Protein AF-A0A6L5FAE8-F1 (afdb_monomer_lite)

pLDDT: mean 90.57, std 11.27, range [51.53, 98.5]

Foldseek 3Di:
DPLFWADPDVVVLVCQLVVQLCVQAVVCCVPVVVDGDDPVVSVVSNVVSVVVSCVVITDDPDD

Radius of gyration: 14.44 Å; chains: 1; bounding box: 32×24×37 Å

Sequence (63 aa):
AAGTANVDDPDVAAAQFLGMIATVIFWPRLVHGNWSLNEEETLQVVDEAARTMVARYGERMSI

Secondary structure (DSSP, 8-state):
--SSB--S-HHHHHHHHHHHHIIIIIHHHHHSTT----HHHHHHHHHHHHHHHHHHHB-----

Structure (mmCIF, N/CA/C/O backbone):
data_AF-A0A6L5FAE8-F1
#
_entry.id   AF-A0A6L5FAE8-F1
#
loop_
_atom_site.group_PDB
_atom_site.id
_atom_site.type_symbol
_atom_site.label_atom_id
_atom_site.label_alt_id
_atom_site.label_comp_id
_atom_site.label_asym_id
_atom_site.label_entity_id
_atom_site.label_seq_id
_atom_site.pdbx_PDB_ins_code
_atom_site.Cartn_x
_atom_site.Cartn_y
_atom_site.Cartn_z
_atom_site.occupancy
_atom_site.B_iso_or_equiv
_atom_site.auth_seq_id
_atom_site.auth_comp_id
_atom_site.auth_asym_id
_atom_site.auth_atom_id
_atom_site.pdbx_PDB_model_num
ATOM 1 N N . ALA A 1 1 ? -5.710 -6.355 19.616 1.00 53.59 1 ALA A N 1
ATOM 2 C CA . ALA A 1 1 ? -5.487 -5.408 18.503 1.00 53.59 1 ALA A CA 1
ATOM 3 C C . ALA A 1 1 ? -5.466 -3.989 19.066 1.00 53.59 1 ALA A C 1
ATOM 5 O O . ALA A 1 1 ? -6.176 -3.752 20.033 1.00 53.59 1 ALA A O 1
ATOM 6 N N . ALA A 1 2 ? -4.653 -3.080 18.516 1.00 67.25 2 ALA A N 1
ATOM 7 C CA . ALA A 1 2 ? -4.473 -1.719 19.049 1.00 67.25 2 ALA A CA 1
ATOM 8 C C . ALA A 1 2 ? -5.639 -0.747 18.748 1.00 67.25 2 ALA A C 1
ATOM 10 O O . ALA A 1 2 ? -5.596 0.390 19.198 1.00 67.25 2 ALA A O 1
ATOM 11 N N . GLY A 1 3 ? -6.671 -1.175 18.002 1.00 66.88 3 GLY A N 1
ATOM 12 C CA . GLY A 1 3 ? -7.854 -0.355 17.692 1.00 66.88 3 GLY A CA 1
ATOM 13 C C . GLY A 1 3 ? -7.595 0.802 16.721 1.00 66.88 3 GLY A C 1
ATOM 14 O O . GLY A 1 3 ? -8.384 1.732 16.653 1.00 66.88 3 GLY A O 1
ATOM 15 N N . THR A 1 4 ? -6.478 0.775 15.992 1.00 78.50 4 THR A N 1
ATOM 16 C CA . THR A 1 4 ? -6.041 1.868 15.107 1.00 78.50 4 THR A CA 1
ATOM 17 C C . THR A 1 4 ? -6.514 1.715 13.659 1.00 78.50 4 THR A C 1
ATOM 19 O O . THR A 1 4 ? -6.311 2.622 12.855 1.00 78.50 4 THR A O 1
ATOM 22 N N . ALA A 1 5 ? -7.100 0.569 13.304 1.00 84.12 5 ALA A N 1
ATOM 23 C CA . ALA A 1 5 ? -7.593 0.281 11.964 1.00 84.12 5 ALA A CA 1
ATOM 24 C C . ALA A 1 5 ? -8.803 -0.661 12.014 1.00 84.12 5 ALA A C 1
ATOM 26 O O . ALA A 1 5 ? -8.802 -1.629 12.780 1.00 84.12 5 ALA A O 1
ATOM 27 N N . ASN A 1 6 ? -9.786 -0.376 11.164 1.00 90.31 6 ASN A N 1
ATOM 28 C CA . ASN A 1 6 ? -10.950 -1.192 10.880 1.00 90.31 6 ASN A CA 1
ATOM 29 C C . ASN A 1 6 ? -10.724 -1.933 9.562 1.00 90.31 6 ASN A C 1
ATOM 31 O O . ASN A 1 6 ? -10.799 -1.340 8.485 1.00 90.31 6 ASN A O 1
ATOM 35 N N . VAL A 1 7 ? -10.375 -3.213 9.647 1.00 92.12 7 VAL A N 1
ATOM 36 C CA . VAL A 1 7 ? -10.086 -4.049 8.480 1.00 92.12 7 VAL A CA 1
ATOM 37 C C . VAL A 1 7 ? -10.865 -5.346 8.620 1.00 92.12 7 VAL A C 1
ATOM 39 O O . VAL A 1 7 ? -10.500 -6.195 9.432 1.00 92.12 7 VAL A O 1
ATOM 42 N N . ASP A 1 8 ? -11.917 -5.493 7.817 1.00 91.38 8 ASP A N 1
ATOM 43 C CA . ASP A 1 8 ? -12.767 -6.690 7.819 1.00 91.38 8 ASP A CA 1
ATOM 44 C C . ASP A 1 8 ? -12.028 -7.925 7.279 1.00 91.38 8 ASP A C 1
ATOM 46 O O . ASP A 1 8 ? -12.146 -9.017 7.832 1.00 91.38 8 ASP A O 1
ATOM 50 N N . ASP A 1 9 ? -11.239 -7.742 6.214 1.00 94.81 9 ASP A N 1
ATOM 51 C CA . ASP A 1 9 ? -10.433 -8.790 5.580 1.00 94.81 9 ASP A CA 1
ATOM 52 C C . ASP A 1 9 ? -8.974 -8.311 5.420 1.00 94.81 9 ASP A C 1
ATOM 54 O O . ASP A 1 9 ? -8.669 -7.494 4.536 1.00 94.81 9 ASP A O 1
ATOM 58 N N . PRO A 1 10 ? -8.055 -8.772 6.289 1.00 93.19 10 PRO A N 1
ATOM 59 C CA . PRO A 1 10 ? -6.666 -8.334 6.269 1.00 93.19 10 PRO A CA 1
ATOM 60 C C . PRO A 1 10 ? -5.892 -8.834 5.047 1.00 93.19 10 PRO A C 1
ATOM 62 O O . PRO A 1 10 ? -4.975 -8.138 4.607 1.00 93.19 10 PRO A O 1
ATOM 65 N N . ASP A 1 11 ? -6.261 -9.977 4.468 1.00 96.75 11 ASP A N 1
ATOM 66 C CA . ASP A 1 11 ? -5.585 -10.518 3.287 1.00 96.75 11 ASP A CA 1
ATOM 67 C C . ASP A 1 11 ? -5.902 -9.651 2.063 1.00 96.75 11 ASP A C 1
ATOM 69 O O . ASP A 1 11 ? -5.011 -9.263 1.298 1.00 96.75 11 ASP A O 1
ATOM 73 N N . VAL A 1 12 ? -7.165 -9.244 1.931 1.00 97.25 12 VAL A N 1
ATOM 74 C CA . VAL A 1 12 ? -7.615 -8.314 0.889 1.00 97.25 12 VAL A CA 1
ATOM 75 C C . VAL A 1 12 ? -7.003 -6.923 1.077 1.00 97.25 12 VAL A C 1
ATOM 77 O O . VAL A 1 12 ? -6.598 -6.289 0.096 1.00 97.25 12 VAL A O 1
ATOM 80 N N . ALA A 1 13 ? -6.895 -6.432 2.313 1.00 96.62 13 ALA A N 1
ATOM 81 C CA . ALA A 1 13 ? -6.243 -5.155 2.601 1.00 96.62 13 ALA A CA 1
ATOM 82 C C . ALA A 1 13 ? -4.738 -5.187 2.275 1.00 96.62 13 ALA A C 1
ATOM 84 O O . ALA A 1 13 ? -4.220 -4.262 1.642 1.00 96.62 13 ALA A O 1
ATOM 85 N N . ALA A 1 14 ? -4.042 -6.267 2.637 1.00 96.81 14 ALA A N 1
ATOM 86 C CA . ALA A 1 14 ? -2.625 -6.445 2.338 1.00 96.81 14 ALA A CA 1
ATOM 87 C C . ALA A 1 14 ? -2.367 -6.510 0.826 1.00 96.81 14 ALA A C 1
ATOM 89 O O . ALA A 1 14 ? -1.476 -5.819 0.322 1.00 96.81 14 ALA A O 1
ATOM 90 N N . ALA A 1 15 ? -3.178 -7.274 0.088 1.00 98.06 15 ALA A N 1
ATOM 91 C CA . ALA A 1 15 ? -3.069 -7.380 -1.364 1.00 98.06 15 ALA A CA 1
ATOM 92 C C . ALA A 1 15 ? -3.275 -6.027 -2.064 1.00 98.06 15 ALA A C 1
ATOM 94 O O . ALA A 1 15 ? -2.548 -5.705 -3.002 1.00 98.06 15 ALA A O 1
ATOM 95 N N . GLN A 1 16 ? -4.214 -5.201 -1.590 1.00 97.50 16 GLN A N 1
ATOM 96 C CA . GLN A 1 16 ? -4.417 -3.849 -2.120 1.00 97.50 16 GLN A CA 1
ATOM 97 C C . GLN A 1 16 ? -3.203 -2.947 -1.888 1.00 97.50 16 GLN A C 1
ATOM 99 O O . GLN A 1 16 ? -2.757 -2.273 -2.817 1.00 97.50 16 GLN A O 1
ATOM 104 N N . PHE A 1 17 ? -2.648 -2.946 -0.674 1.00 98.00 17 PHE A N 1
ATOM 105 C CA . PHE A 1 17 ? -1.477 -2.132 -0.349 1.00 98.00 17 PHE A CA 1
ATOM 106 C C . PHE A 1 17 ? -0.263 -2.517 -1.199 1.00 98.00 17 PHE A C 1
ATOM 108 O O . PHE A 1 17 ? 0.341 -1.671 -1.862 1.00 98.00 17 PHE A O 1
ATOM 115 N N . LEU A 1 18 ? 0.042 -3.815 -1.242 1.00 97.94 18 LEU A N 1
ATOM 116 C CA . LEU A 1 18 ? 1.131 -4.358 -2.048 1.00 97.94 18 LEU A CA 1
ATOM 117 C C . LEU A 1 18 ? 0.890 -4.138 -3.541 1.00 97.94 18 LEU A C 1
ATOM 119 O O . LEU A 1 18 ? 1.834 -3.828 -4.258 1.00 97.94 18 LEU A O 1
ATOM 123 N N . GLY A 1 19 ? -0.354 -4.240 -4.012 1.00 98.00 19 GLY A N 1
ATOM 124 C CA . GLY A 1 19 ? -0.719 -3.990 -5.403 1.00 98.00 19 GLY A CA 1
ATOM 125 C C . GLY A 1 19 ? -0.424 -2.556 -5.846 1.00 98.00 19 GLY A C 1
ATOM 126 O O . GLY A 1 19 ? 0.156 -2.360 -6.917 1.00 98.00 19 GLY A O 1
ATOM 127 N N . MET A 1 20 ? -0.745 -1.559 -5.012 1.00 98.50 20 MET A N 1
ATOM 128 C CA . MET A 1 20 ? -0.423 -0.151 -5.292 1.00 98.50 20 MET A CA 1
ATOM 129 C C . MET A 1 20 ? 1.092 0.059 -5.436 1.00 98.50 20 MET A C 1
ATOM 131 O O . MET A 1 20 ? 1.543 0.635 -6.424 1.00 98.50 20 MET A O 1
ATOM 135 N N . ILE A 1 21 ? 1.883 -0.483 -4.505 1.00 98.12 21 ILE A N 1
ATOM 136 C CA . ILE A 1 21 ? 3.353 -0.382 -4.523 1.00 98.12 21 ILE A CA 1
ATOM 137 C C . ILE A 1 21 ? 3.943 -1.139 -5.722 1.00 98.12 21 ILE A C 1
ATOM 139 O O . ILE A 1 21 ? 4.779 -0.614 -6.463 1.00 98.12 21 ILE A O 1
ATOM 143 N N . ALA A 1 22 ? 3.508 -2.381 -5.941 1.00 97.06 22 ALA A N 1
ATOM 144 C CA . ALA A 1 22 ? 4.057 -3.261 -6.964 1.00 97.06 22 ALA A CA 1
ATOM 145 C C . ALA A 1 22 ? 3.826 -2.726 -8.381 1.00 97.06 22 ALA A C 1
ATOM 147 O O . ALA A 1 22 ? 4.689 -2.898 -9.243 1.00 97.06 22 ALA A O 1
ATOM 148 N N . THR A 1 23 ? 2.700 -2.045 -8.606 1.00 95.69 23 THR A N 1
ATOM 149 C CA . THR A 1 23 ? 2.364 -1.407 -9.888 1.00 95.69 23 THR A CA 1
ATOM 150 C C . THR A 1 23 ? 3.413 -0.382 -10.319 1.00 95.69 23 THR A C 1
ATOM 152 O O . THR A 1 23 ? 3.706 -0.283 -11.507 1.00 95.69 23 THR A O 1
ATOM 155 N N . VAL A 1 24 ? 4.018 0.338 -9.372 1.00 95.31 24 VAL A N 1
ATOM 156 C CA . VAL A 1 24 ? 4.950 1.438 -9.669 1.00 95.31 24 VAL A CA 1
ATOM 157 C C . VAL A 1 24 ? 6.416 1.029 -9.503 1.00 95.31 24 VAL A C 1
ATOM 159 O O . VAL A 1 24 ? 7.273 1.481 -10.257 1.00 95.31 24 VAL A O 1
ATOM 162 N N . ILE A 1 25 ? 6.730 0.162 -8.537 1.00 94.62 25 ILE A N 1
ATOM 163 C CA . ILE A 1 25 ? 8.122 -0.183 -8.205 1.00 94.62 25 ILE A CA 1
ATOM 164 C C . ILE A 1 25 ? 8.507 -1.548 -8.773 1.00 94.62 25 ILE A C 1
ATOM 166 O O . ILE A 1 25 ? 9.508 -1.676 -9.480 1.00 94.62 25 ILE A O 1
ATOM 170 N N . PHE A 1 26 ? 7.734 -2.583 -8.440 1.00 93.19 26 PHE A N 1
ATOM 171 C CA . PHE A 1 26 ? 8.116 -3.968 -8.710 1.00 93.19 26 PHE A CA 1
ATOM 172 C C . PHE A 1 26 ? 8.031 -4.308 -10.198 1.00 93.19 26 PHE A C 1
ATOM 174 O O . PHE A 1 26 ? 9.027 -4.730 -10.786 1.00 93.19 26 PHE A O 1
ATOM 181 N N . TRP A 1 27 ? 6.863 -4.108 -10.818 1.00 93.44 27 TRP A N 1
ATOM 182 C CA . TRP A 1 27 ? 6.658 -4.489 -12.215 1.00 93.44 27 TRP A CA 1
ATOM 183 C C . TRP A 1 27 ? 7.569 -3.718 -13.174 1.00 93.44 27 TRP A C 1
ATOM 185 O O . TRP A 1 27 ? 8.189 -4.365 -14.019 1.00 93.44 27 TRP A O 1
ATOM 195 N N . PRO A 1 28 ? 7.754 -2.390 -13.042 1.00 91.62 28 PRO A N 1
ATOM 196 C CA . PRO A 1 28 ? 8.673 -1.670 -13.915 1.00 91.62 28 PRO A CA 1
ATOM 197 C C . PRO A 1 28 ? 10.130 -2.114 -13.772 1.00 91.62 28 PRO A C 1
ATOM 199 O O . PRO A 1 28 ? 10.788 -2.288 -14.791 1.00 91.62 28 PRO A O 1
ATOM 202 N N . ARG A 1 29 ? 10.627 -2.385 -12.552 1.00 89.69 29 ARG A N 1
ATOM 203 C CA . ARG A 1 29 ? 11.974 -2.961 -12.371 1.00 89.69 29 ARG A CA 1
ATOM 204 C C . ARG A 1 29 ? 12.100 -4.344 -13.003 1.00 89.69 29 ARG A C 1
ATOM 206 O O . ARG A 1 29 ? 13.145 -4.668 -13.556 1.00 89.69 29 ARG A O 1
ATOM 213 N N . LEU A 1 30 ? 11.053 -5.165 -12.915 1.00 9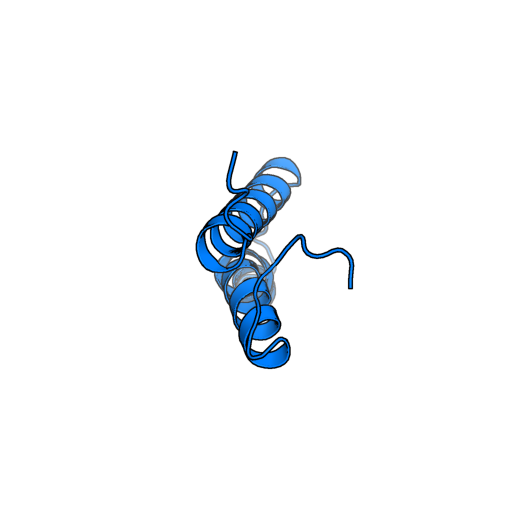1.25 30 LEU A N 1
ATOM 214 C CA . LEU A 1 30 ? 11.053 -6.510 -13.486 1.00 91.25 30 LEU A CA 1
ATOM 215 C C . LEU A 1 30 ? 11.046 -6.486 -15.024 1.00 91.25 30 LEU A C 1
ATOM 217 O O . LEU A 1 30 ? 11.742 -7.279 -15.652 1.00 91.25 30 LEU A O 1
ATOM 221 N N . VAL A 1 31 ? 10.260 -5.592 -15.628 1.00 92.75 31 VAL A N 1
ATOM 222 C CA . VAL A 1 31 ? 10.058 -5.514 -17.087 1.00 92.75 31 VAL A CA 1
ATOM 223 C C . VAL A 1 31 ? 11.124 -4.655 -17.774 1.00 92.75 31 VAL A C 1
ATOM 225 O O . VAL A 1 31 ? 11.566 -4.970 -18.878 1.00 92.75 31 VAL A O 1
ATOM 228 N N . HIS A 1 32 ? 11.570 -3.583 -17.123 1.00 87.19 32 HIS A N 1
ATOM 229 C CA . HIS A 1 32 ? 12.549 -2.629 -17.633 1.00 87.19 32 HIS A CA 1
ATOM 230 C C . HIS A 1 32 ? 13.761 -2.579 -16.698 1.00 87.19 32 HIS A C 1
ATOM 232 O O . HIS A 1 32 ? 13.963 -1.606 -15.984 1.00 87.19 32 HIS A O 1
ATOM 238 N N . GLY A 1 33 ? 14.595 -3.625 -16.727 1.00 79.25 33 GLY A N 1
ATOM 239 C CA . GLY A 1 33 ? 15.676 -3.854 -15.751 1.00 79.25 33 GLY A CA 1
ATOM 240 C C . GLY A 1 33 ? 16.714 -2.735 -15.572 1.00 79.25 33 GLY A C 1
ATOM 241 O O . GLY A 1 33 ? 17.408 -2.716 -14.561 1.00 79.25 33 GLY A O 1
ATOM 242 N N . ASN A 1 34 ? 16.804 -1.782 -16.504 1.00 84.75 34 ASN A N 1
ATOM 243 C CA . ASN A 1 34 ? 17.698 -0.621 -16.390 1.00 84.75 34 ASN A CA 1
ATOM 244 C C . ASN A 1 34 ? 17.003 0.627 -15.818 1.00 84.75 34 ASN A C 1
ATOM 246 O O . ASN A 1 34 ? 17.625 1.684 -15.721 1.00 84.75 34 ASN A O 1
ATOM 250 N N . TRP A 1 35 ? 15.717 0.531 -15.484 1.00 86.50 35 TRP A N 1
ATOM 251 C CA . TRP A 1 35 ? 14.918 1.615 -14.938 1.00 86.50 35 TRP A CA 1
ATOM 252 C C . TRP A 1 35 ? 14.529 1.311 -13.494 1.00 86.50 35 TRP A C 1
ATOM 254 O O . TRP A 1 35 ? 14.046 0.228 -13.158 1.00 86.50 35 TRP A O 1
ATOM 264 N N . SER A 1 36 ? 14.709 2.300 -12.629 1.00 89.06 36 SER A N 1
ATOM 265 C CA . SER A 1 36 ? 14.227 2.250 -11.260 1.00 89.06 36 SER A CA 1
ATOM 266 C C . SER A 1 36 ? 14.034 3.646 -10.710 1.00 89.06 36 SER A C 1
ATOM 268 O O . SER A 1 36 ? 14.843 4.527 -10.995 1.00 89.06 36 SER A O 1
ATOM 270 N N . LEU A 1 37 ? 13.043 3.792 -9.837 1.00 92.94 37 LEU A N 1
ATOM 271 C CA . LEU A 1 37 ? 12.952 4.939 -8.947 1.00 92.94 37 LEU A CA 1
ATOM 272 C C . LEU A 1 37 ? 14.186 5.033 -8.046 1.00 92.94 37 LEU A C 1
ATOM 274 O O . LEU A 1 37 ? 14.775 4.010 -7.661 1.00 92.94 37 LEU A O 1
ATOM 278 N N . ASN A 1 38 ? 14.546 6.265 -7.702 1.00 95.69 38 ASN A N 1
ATOM 279 C CA . ASN A 1 38 ? 15.491 6.544 -6.634 1.00 95.69 38 ASN A CA 1
ATOM 280 C C . ASN A 1 38 ? 14.836 6.318 -5.252 1.00 95.69 38 ASN A C 1
ATOM 282 O O . ASN A 1 38 ? 13.674 5.914 -5.142 1.00 95.69 38 ASN A O 1
ATOM 286 N N . GLU A 1 39 ? 15.603 6.516 -4.183 1.00 96.12 39 GLU A N 1
ATOM 287 C CA . GLU A 1 39 ? 15.139 6.263 -2.815 1.00 96.12 39 GLU A CA 1
ATOM 288 C C . GLU A 1 39 ? 14.003 7.202 -2.381 1.00 96.12 39 GLU A C 1
ATOM 290 O O . GLU A 1 39 ? 13.020 6.737 -1.807 1.00 96.12 39 GLU A O 1
ATOM 295 N N . GLU A 1 40 ? 14.090 8.493 -2.707 1.00 98.12 40 GLU A N 1
ATOM 296 C CA . GLU A 1 40 ? 13.066 9.492 -2.378 1.00 98.12 40 GLU A CA 1
ATOM 297 C C . GLU A 1 40 ? 11.744 9.186 -3.091 1.00 98.12 40 GLU A C 1
ATOM 299 O O . GLU A 1 40 ? 10.689 9.128 -2.463 1.00 98.12 40 GLU A O 1
ATOM 304 N N . GLU A 1 41 ? 11.811 8.885 -4.387 1.00 97.69 41 GLU A N 1
ATOM 305 C CA . GLU A 1 41 ? 10.649 8.494 -5.188 1.00 97.69 41 GLU A CA 1
ATOM 306 C C . GLU A 1 41 ? 10.030 7.180 -4.681 1.00 97.69 41 GLU A C 1
ATOM 308 O O . GLU A 1 41 ? 8.808 7.034 -4.622 1.00 97.69 41 GLU A O 1
ATOM 313 N N . THR A 1 42 ? 10.863 6.220 -4.267 1.00 97.31 42 THR A N 1
ATOM 314 C CA . THR A 1 42 ? 10.398 4.959 -3.670 1.00 97.31 42 THR A CA 1
ATOM 315 C C . THR A 1 42 ? 9.646 5.218 -2.363 1.00 97.31 42 THR A C 1
ATOM 317 O O . THR A 1 42 ? 8.564 4.664 -2.159 1.00 97.31 42 THR A O 1
ATOM 320 N N . LEU A 1 43 ? 10.191 6.068 -1.488 1.00 98.00 43 LEU A N 1
ATOM 321 C CA . LEU A 1 43 ? 9.550 6.448 -0.229 1.00 98.00 43 LEU A CA 1
ATOM 322 C C . LEU A 1 43 ? 8.225 7.170 -0.468 1.00 98.00 43 LEU A C 1
ATOM 324 O O . LEU A 1 43 ? 7.248 6.869 0.217 1.00 98.00 43 LEU A O 1
ATOM 328 N N . GLN A 1 44 ? 8.166 8.058 -1.460 1.00 98.25 44 GLN A N 1
ATOM 329 C CA . GLN A 1 44 ? 6.936 8.757 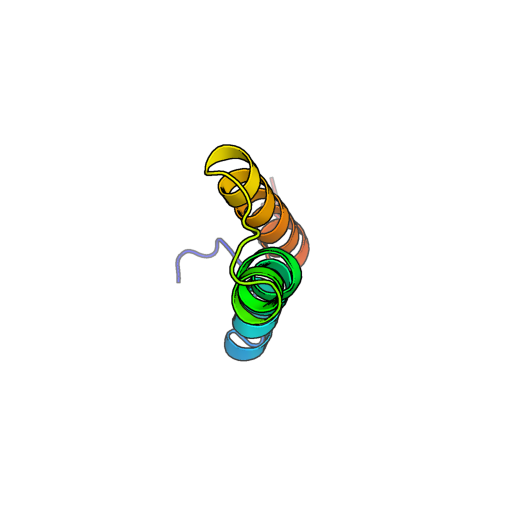-1.816 1.00 98.25 44 GLN A CA 1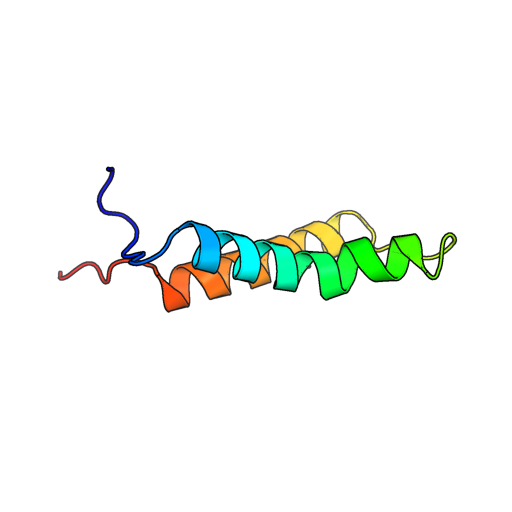
ATOM 330 C C . GLN A 1 44 ? 5.825 7.779 -2.222 1.00 98.25 44 GLN A C 1
ATOM 332 O O . GLN A 1 44 ? 4.716 7.867 -1.698 1.00 98.25 44 GLN A O 1
ATOM 337 N N . VAL A 1 45 ? 6.117 6.809 -3.096 1.00 98.12 45 VAL A N 1
ATOM 338 C CA . VAL A 1 45 ? 5.130 5.799 -3.522 1.00 98.12 45 VAL A CA 1
ATOM 339 C C . VAL A 1 45 ? 4.603 4.993 -2.333 1.00 98.12 45 VAL A C 1
ATOM 341 O O . VAL A 1 45 ? 3.401 4.733 -2.233 1.00 98.12 45 VAL A O 1
ATOM 344 N N . VAL A 1 46 ? 5.488 4.594 -1.415 1.00 98.00 46 VAL A N 1
ATOM 345 C CA . VAL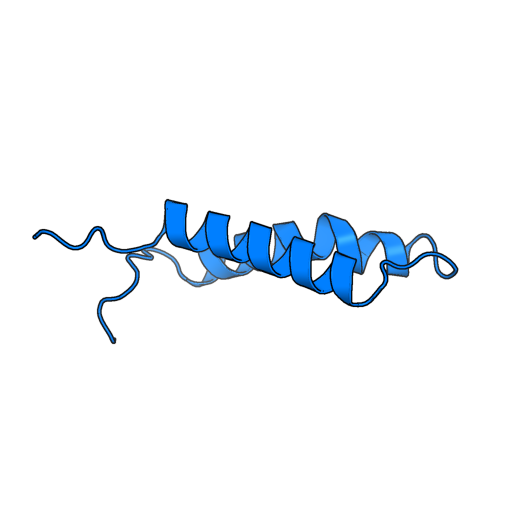 A 1 46 ? 5.093 3.850 -0.211 1.00 98.00 46 VAL A CA 1
ATOM 346 C C . VAL A 1 46 ? 4.231 4.716 0.713 1.00 98.00 46 VAL A C 1
ATOM 348 O O . VAL A 1 46 ? 3.219 4.227 1.218 1.00 98.00 46 VAL A O 1
ATOM 351 N N . ASP A 1 47 ? 4.583 5.989 0.908 1.00 98.50 47 ASP A N 1
ATOM 352 C CA . ASP A 1 47 ? 3.822 6.922 1.747 1.00 98.50 47 ASP A CA 1
ATOM 353 C C . ASP A 1 47 ? 2.428 7.203 1.168 1.00 98.50 47 ASP A C 1
ATOM 355 O O . ASP A 1 47 ? 1.431 7.152 1.885 1.00 98.50 47 ASP A O 1
ATOM 359 N N . GLU A 1 48 ? 2.310 7.413 -0.142 1.00 98.44 48 GLU A N 1
ATOM 360 C CA . GLU A 1 48 ? 1.016 7.600 -0.810 1.00 98.44 48 GLU A CA 1
ATOM 361 C C . GLU A 1 48 ? 0.119 6.359 -0.691 1.00 98.44 48 GLU A C 1
ATOM 363 O O . GLU A 1 48 ? -1.076 6.463 -0.374 1.00 98.44 48 GLU A O 1
ATOM 368 N N . ALA A 1 49 ? 0.695 5.167 -0.872 1.00 98.44 49 ALA A N 1
ATOM 369 C CA . ALA A 1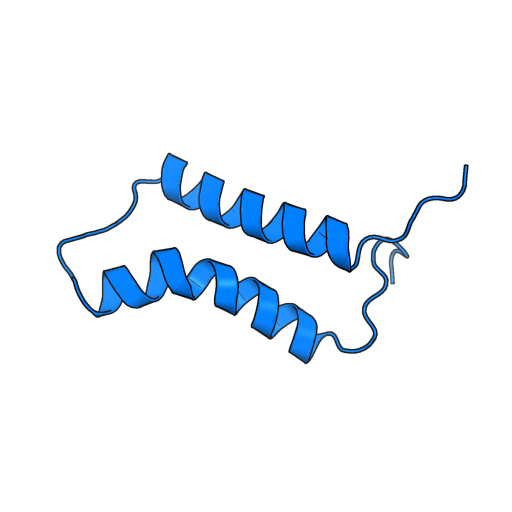 49 ? -0.013 3.912 -0.656 1.00 98.44 49 ALA A CA 1
ATOM 370 C C . ALA A 1 49 ? -0.46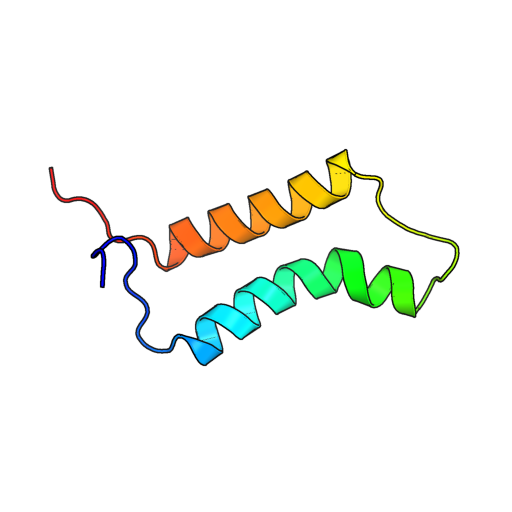5 3.776 0.811 1.00 98.44 49 ALA A C 1
ATOM 372 O O . ALA A 1 49 ? -1.610 3.402 1.071 1.00 98.44 49 ALA A O 1
ATOM 373 N N . ALA A 1 50 ? 0.387 4.138 1.776 1.00 97.44 50 ALA A N 1
ATOM 374 C CA . ALA A 1 50 ? 0.069 4.079 3.200 1.00 97.44 50 ALA A CA 1
ATOM 375 C C . ALA A 1 50 ? -1.036 5.075 3.581 1.00 97.44 50 ALA A C 1
ATOM 377 O O . ALA A 1 50 ? -1.995 4.698 4.255 1.00 97.44 50 ALA A O 1
ATOM 378 N N . ARG A 1 51 ? -0.974 6.318 3.087 1.00 97.69 51 ARG A N 1
ATOM 379 C CA . ARG A 1 51 ? -2.037 7.323 3.258 1.00 97.69 51 ARG A CA 1
ATOM 380 C C . ARG A 1 51 ? -3.366 6.831 2.704 1.00 97.69 51 ARG A C 1
ATOM 382 O O . ARG A 1 51 ? -4.398 7.026 3.339 1.00 97.69 51 ARG A O 1
ATOM 389 N N . THR A 1 52 ? -3.342 6.147 1.563 1.00 97.62 52 THR A N 1
ATOM 390 C CA . THR A 1 52 ? -4.542 5.539 0.976 1.00 97.62 52 THR A CA 1
ATOM 391 C C . THR A 1 52 ? -5.107 4.435 1.873 1.00 97.62 52 THR A C 1
ATOM 393 O O . THR A 1 52 ? -6.319 4.376 2.084 1.00 97.62 52 THR A O 1
ATOM 396 N N . MET A 1 53 ? -4.250 3.587 2.450 1.00 96.50 53 MET A N 1
ATOM 397 C CA . MET A 1 53 ? -4.670 2.550 3.398 1.00 96.50 53 MET A CA 1
ATOM 398 C C . MET A 1 53 ? -5.251 3.143 4.683 1.00 96.50 53 MET A C 1
ATOM 400 O O . MET A 1 53 ? -6.305 2.697 5.122 1.00 96.50 53 MET A O 1
ATOM 404 N N . VAL A 1 54 ? -4.627 4.176 5.253 1.00 95.19 54 VAL A N 1
ATOM 405 C CA . VAL A 1 54 ? -5.139 4.871 6.446 1.00 95.19 54 VAL A CA 1
ATOM 406 C C . VAL A 1 54 ? -6.452 5.588 6.147 1.00 95.19 54 VAL A C 1
ATOM 408 O O . VAL A 1 54 ? -7.373 5.529 6.951 1.00 95.19 54 VAL A O 1
ATOM 411 N N . ALA A 1 55 ? -6.589 6.223 4.985 1.00 94.94 55 ALA A N 1
ATOM 412 C CA . ALA A 1 55 ? -7.842 6.865 4.602 1.00 94.94 55 ALA A CA 1
ATOM 413 C C . ALA A 1 55 ? -8.991 5.856 4.440 1.00 94.94 55 ALA A C 1
ATOM 415 O O . ALA A 1 55 ? -10.141 6.191 4.715 1.00 94.94 55 ALA A O 1
ATOM 416 N N . ARG A 1 56 ? -8.689 4.631 3.987 1.00 94.19 56 ARG A N 1
ATOM 417 C CA . ARG A 1 56 ? -9.686 3.576 3.766 1.00 94.19 56 ARG A CA 1
ATOM 418 C C . ARG A 1 56 ? -10.025 2.787 5.030 1.00 94.19 56 ARG A C 1
ATOM 420 O O . ARG A 1 56 ? -11.192 2.481 5.240 1.00 94.19 56 ARG A O 1
ATOM 427 N N . TYR A 1 57 ? -9.018 2.433 5.820 1.00 94.38 57 TYR A N 1
ATOM 428 C CA . TYR A 1 57 ? -9.135 1.485 6.930 1.00 94.38 57 TYR A CA 1
ATOM 429 C C . TYR A 1 57 ? -8.807 2.094 8.290 1.00 94.38 57 TYR A C 1
ATOM 431 O O . TYR A 1 57 ? -8.895 1.407 9.299 1.00 94.38 57 TYR A O 1
ATOM 439 N N . GLY A 1 58 ? -8.376 3.351 8.363 1.00 91.31 58 GLY A N 1
ATOM 440 C CA . GLY A 1 58 ? -8.137 4.014 9.639 1.00 91.31 58 GLY A CA 1
ATOM 441 C C . GLY A 1 58 ? -9.439 4.152 10.420 1.00 91.31 58 GLY A C 1
ATOM 442 O O . GLY A 1 58 ? -10.453 4.592 9.879 1.00 91.31 58 GLY A O 1
ATOM 443 N N . GLU A 1 59 ? -9.408 3.792 11.701 1.00 86.69 59 GLU A N 1
ATOM 444 C CA . GLU A 1 59 ? -10.528 4.076 12.595 1.00 86.69 59 GLU A CA 1
ATOM 445 C C . GLU A 1 59 ? -10.687 5.590 12.749 1.00 86.69 59 GLU A C 1
ATOM 447 O O . GLU A 1 59 ? -9.721 6.329 12.980 1.00 86.69 59 GLU A O 1
ATOM 452 N N . ARG A 1 60 ? -11.922 6.076 12.619 1.00 73.50 60 ARG A N 1
ATOM 453 C CA . ARG A 1 60 ? -12.215 7.492 12.823 1.00 73.50 60 ARG A CA 1
ATOM 454 C C . ARG A 1 60 ? -12.257 7.725 14.329 1.00 73.50 60 ARG A C 1
ATOM 456 O O . ARG A 1 60 ? -13.212 7.321 14.984 1.00 73.50 60 ARG A O 1
ATOM 463 N N . MET A 1 61 ? -11.229 8.365 14.884 1.00 64.19 61 MET A N 1
ATOM 464 C CA . MET A 1 61 ? -11.230 8.756 16.296 1.00 64.19 61 MET A CA 1
ATOM 465 C C . MET A 1 61 ? -12.448 9.658 16.556 1.00 64.19 61 MET A C 1
ATOM 467 O O . MET A 1 61 ? -12.490 10.794 16.081 1.00 64.19 61 MET A O 1
ATOM 471 N N . SER A 1 62 ? -13.455 9.146 17.267 1.00 58.25 62 SER A N 1
ATOM 472 C CA . SER A 1 62 ? -14.555 9.970 17.767 1.00 58.25 62 SER A CA 1
ATOM 473 C C . SER A 1 62 ? -14.010 10.788 18.934 1.00 58.25 62 SER A C 1
ATOM 475 O O . SER A 1 62 ? -13.761 10.240 20.005 1.00 58.25 62 SER A O 1
ATOM 477 N N . ILE A 1 63 ? -13.751 12.071 18.685 1.00 51.53 63 ILE A N 1
ATOM 478 C CA . ILE A 1 63 ? -13.503 13.089 19.717 1.00 51.53 63 ILE A CA 1
ATOM 479 C C . ILE A 1 63 ? -14.783 13.419 20.480 1.00 51.53 63 ILE A C 1
ATOM 481 O O . ILE A 1 63 ? -15.864 13.397 19.847 1.00 51.53 63 ILE A O 1
#